Protein AF-A0A1H0K4Q8-F1 (afdb_monomer_lite)

Radius of gyration: 18.27 Å; chains: 1; bounding box: 41×39×52 Å

Organism: NCBI:txid582672

pLDDT: mean 90.67, std 7.39, range [56.47, 98.19]

Foldseek 3Di:
DPPQDDVVQPKDFQDWACPDPPDPDIQTDIDGDPSCVCVVVVQVVQQVPHDDPVRHGGNCVPPVPDPDDDDDDPLSNDHDDSVPPDDPPDDDKDWDKAFPVCVVVVVVVCVVVVWDWDPDWDDDPGIITIITD

Structure (mmCIF, N/CA/C/O backbone):
data_AF-A0A1H0K4Q8-F1
#
_entry.id   AF-A0A1H0K4Q8-F1
#
loop_
_atom_site.group_PDB
_atom_site.id
_atom_site.type_symbol
_atom_site.label_atom_id
_atom_site.label_alt_id
_atom_site.label_comp_id
_atom_site.label_asym_id
_atom_site.label_entity_id
_atom_site.label_seq_id
_atom_site.pdbx_PDB_ins_code
_atom_site.Cartn_x
_atom_site.Cartn_y
_atom_site.Cartn_z
_atom_site.occupancy
_atom_site.B_iso_or_equiv
_atom_site.auth_seq_id
_atom_site.auth_comp_id
_atom_site.auth_asym_id
_atom_site.auth_atom_id
_atom_site.pdbx_PDB_model_num
ATOM 1 N N . MET A 1 1 ? -1.255 8.454 11.448 1.00 56.47 1 MET A N 1
ATOM 2 C CA . MET A 1 1 ? -0.824 7.118 10.970 1.00 56.47 1 MET A CA 1
ATOM 3 C C . MET A 1 1 ? -1.170 5.984 11.934 1.00 56.47 1 MET A C 1
ATOM 5 O O . MET A 1 1 ? -1.361 4.869 11.464 1.00 56.47 1 MET A O 1
ATOM 9 N N . ASP A 1 2 ? -1.283 6.233 13.247 1.00 66.25 2 ASP A N 1
ATOM 10 C CA . ASP A 1 2 ? -1.738 5.211 14.207 1.00 66.25 2 ASP A CA 1
ATOM 11 C C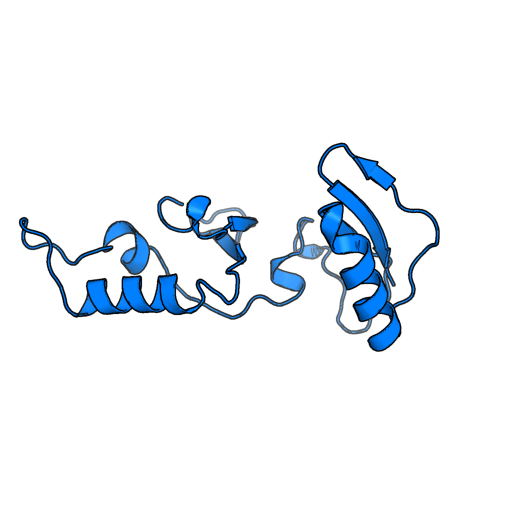 . ASP A 1 2 ? -3.036 4.520 13.760 1.00 66.25 2 ASP A C 1
ATOM 13 O O . ASP A 1 2 ? -4.051 5.176 13.533 1.00 66.25 2 ASP A O 1
ATOM 17 N N . GLY A 1 3 ? -3.008 3.187 13.688 1.00 84.38 3 GLY A N 1
ATOM 18 C CA . GLY A 1 3 ? -4.184 2.351 13.427 1.00 84.38 3 GLY A CA 1
ATOM 19 C C . GLY A 1 3 ? -4.348 1.848 11.990 1.00 84.38 3 GLY A C 1
ATOM 20 O O . GLY A 1 3 ? -5.245 1.039 11.763 1.00 84.38 3 GLY A O 1
ATOM 21 N N . LEU A 1 4 ? -3.491 2.271 11.052 1.00 91.75 4 LEU A N 1
ATOM 22 C CA . LEU A 1 4 ? -3.478 1.761 9.670 1.00 91.75 4 LEU A CA 1
ATOM 23 C C . LEU A 1 4 ? -2.590 0.518 9.477 1.00 91.75 4 LEU A C 1
ATOM 25 O O . LEU A 1 4 ? -2.758 -0.200 8.498 1.00 91.75 4 LEU A O 1
ATOM 29 N N . GLU A 1 5 ? -1.684 0.232 10.412 1.00 93.69 5 GLU A N 1
ATOM 30 C CA . GLU A 1 5 ? -0.830 -0.963 10.409 1.00 93.69 5 GLU A CA 1
ATOM 31 C C . GLU A 1 5 ? -1.271 -1.956 11.500 1.00 93.69 5 GLU A C 1
ATOM 33 O O . GLU A 1 5 ? -1.663 -1.570 12.605 1.00 93.69 5 GLU A O 1
ATOM 38 N N . ASN A 1 6 ? -1.183 -3.256 11.210 1.00 94.88 6 ASN A N 1
ATOM 39 C CA . ASN A 1 6 ? -1.384 -4.337 12.172 1.00 94.88 6 ASN A CA 1
ATOM 40 C C . ASN A 1 6 ? -0.547 -5.569 11.783 1.00 94.88 6 ASN A C 1
ATOM 42 O O . ASN A 1 6 ? -1.042 -6.488 11.123 1.00 94.88 6 ASN A O 1
ATOM 46 N N . ARG A 1 7 ? 0.717 -5.613 12.227 1.00 91.25 7 ARG A N 1
ATOM 47 C CA . ARG A 1 7 ? 1.658 -6.704 11.899 1.00 91.25 7 ARG A CA 1
ATOM 48 C C . ARG A 1 7 ? 1.160 -8.106 12.273 1.00 91.25 7 ARG A C 1
ATOM 50 O O . ARG A 1 7 ? 1.268 -8.989 11.426 1.00 91.25 7 ARG A O 1
ATOM 57 N N . PRO A 1 8 ? 0.547 -8.354 13.452 1.00 94.12 8 PRO A N 1
ATOM 58 C CA . PRO A 1 8 ? -0.003 -9.679 13.765 1.00 94.12 8 PRO A CA 1
ATOM 59 C C . PRO A 1 8 ? -1.042 -10.169 12.742 1.00 94.12 8 PRO A C 1
ATOM 61 O O . PRO A 1 8 ? -1.077 -11.351 12.386 1.00 94.12 8 PRO A O 1
ATOM 64 N N . LYS A 1 9 ? -1.873 -9.255 12.224 1.00 94.50 9 LYS A N 1
ATOM 65 C CA . LYS A 1 9 ? -2.844 -9.548 11.159 1.00 94.50 9 LYS A CA 1
ATOM 66 C C . LYS A 1 9 ? -2.242 -9.480 9.750 1.00 94.50 9 LYS A C 1
ATOM 68 O O . LYS A 1 9 ? -2.905 -9.891 8.803 1.00 94.50 9 LYS A O 1
ATOM 73 N N . GLY A 1 10 ? -0.984 -9.059 9.610 1.00 93.62 10 GLY A N 1
ATOM 74 C CA . GLY A 1 10 ? -0.283 -8.873 8.337 1.00 93.62 10 GLY A CA 1
ATOM 75 C C . GLY A 1 10 ? -0.758 -7.656 7.543 1.00 93.62 10 GLY A C 1
ATOM 76 O O . GLY A 1 10 ? -0.604 -7.647 6.328 1.00 93.62 10 GLY A O 1
ATOM 77 N N . ILE A 1 11 ? -1.388 -6.681 8.207 1.00 96.25 11 ILE A N 1
ATOM 78 C CA . ILE A 1 11 ? -1.815 -5.420 7.592 1.00 96.25 11 ILE A CA 1
ATOM 79 C C . ILE A 1 11 ? -0.657 -4.443 7.668 1.00 96.25 11 ILE A C 1
ATOM 81 O O . ILE A 1 11 ? -0.132 -4.195 8.756 1.00 96.25 11 ILE A O 1
ATOM 85 N N . GLU A 1 12 ? -0.266 -3.893 6.530 1.00 93.12 12 GLU A N 1
ATOM 86 C CA . GLU A 1 12 ? 0.993 -3.171 6.404 1.00 93.12 12 GLU A CA 1
ATOM 87 C C . GLU A 1 12 ? 0.842 -1.955 5.504 1.00 93.12 12 GLU A C 1
ATOM 89 O O . GLU A 1 12 ? 0.193 -2.012 4.462 1.00 93.12 12 GLU A O 1
ATOM 94 N N . ILE A 1 13 ? 1.481 -0.855 5.887 1.00 93.31 13 ILE A N 1
ATOM 95 C CA . ILE A 1 13 ? 1.610 0.312 5.019 1.00 93.31 13 ILE A CA 1
ATOM 96 C C . ILE A 1 13 ? 2.658 -0.018 3.954 1.00 93.31 13 ILE A C 1
ATOM 98 O O . ILE A 1 13 ? 3.776 -0.416 4.283 1.00 93.31 13 ILE A O 1
ATOM 102 N N . VAL A 1 14 ? 2.292 0.130 2.682 1.00 91.19 14 VAL A N 1
ATOM 103 C CA . VAL A 1 14 ? 3.166 -0.191 1.541 1.00 91.19 14 VAL A CA 1
ATOM 104 C C . VAL A 1 14 ? 3.613 1.041 0.763 1.00 91.19 14 VAL A C 1
ATOM 106 O O . VAL A 1 14 ? 4.665 0.997 0.135 1.00 91.19 14 VAL A O 1
ATOM 109 N N . ALA A 1 15 ? 2.862 2.139 0.840 1.00 90.31 15 ALA A N 1
ATOM 110 C CA . ALA A 1 15 ? 3.254 3.425 0.276 1.00 90.31 15 ALA A CA 1
ATOM 111 C C . ALA A 1 15 ? 2.643 4.574 1.085 1.00 90.31 15 ALA A C 1
ATOM 113 O O . ALA A 1 15 ? 1.532 4.453 1.610 1.00 90.31 15 ALA A O 1
ATOM 114 N N . VAL A 1 16 ? 3.362 5.692 1.162 1.00 90.00 16 VAL A N 1
ATOM 115 C CA . VAL A 1 16 ? 2.870 6.959 1.712 1.00 90.00 16 VAL A CA 1
ATOM 116 C C . VAL A 1 16 ? 3.320 8.062 0.771 1.00 90.00 16 VAL A C 1
ATOM 118 O O . VAL A 1 16 ? 4.513 8.183 0.507 1.00 90.00 16 VAL A O 1
ATOM 121 N N . ALA A 1 17 ? 2.377 8.856 0.275 1.00 86.19 17 ALA A N 1
ATOM 122 C CA . ALA A 1 17 ? 2.659 9.968 -0.622 1.00 86.19 17 ALA A CA 1
ATOM 123 C C . ALA A 1 17 ? 1.847 11.206 -0.211 1.00 86.19 17 ALA A C 1
ATOM 125 O O . ALA A 1 17 ? 0.672 11.073 0.144 1.00 86.19 17 ALA A O 1
ATOM 126 N N . PRO A 1 18 ? 2.429 12.416 -0.254 1.00 83.12 18 PRO A N 1
ATOM 127 C CA . PRO A 1 18 ? 1.656 13.642 -0.097 1.00 83.12 18 PRO A CA 1
ATOM 128 C C . PRO A 1 18 ? 0.704 13.817 -1.288 1.00 83.12 18 PRO A C 1
ATOM 130 O O . PRO A 1 18 ? 1.048 13.476 -2.420 1.00 83.12 18 PRO A O 1
ATOM 133 N N . ILE A 1 19 ? -0.498 14.350 -1.049 1.00 77.38 19 ILE A N 1
ATOM 134 C CA . ILE A 1 19 ? -1.442 14.653 -2.141 1.00 77.38 19 ILE A CA 1
ATOM 135 C C . ILE A 1 19 ? -1.037 15.957 -2.847 1.00 77.38 19 ILE A C 1
ATOM 137 O O . ILE A 1 19 ? -1.124 16.051 -4.069 1.00 77.38 19 ILE A O 1
ATOM 141 N N . THR A 1 20 ? -0.539 16.940 -2.092 1.00 71.50 20 THR A N 1
ATOM 142 C CA . THR A 1 20 ? 0.083 18.171 -2.606 1.00 71.50 20 THR A CA 1
ATOM 143 C C . THR A 1 20 ? 1.278 18.563 -1.730 1.00 71.50 20 THR A C 1
ATOM 145 O O . THR A 1 20 ? 1.412 18.058 -0.615 1.00 71.50 20 THR A O 1
ATOM 148 N N . GLN A 1 21 ? 2.149 19.454 -2.218 1.00 64.50 21 GLN A N 1
ATOM 149 C CA . GLN A 1 21 ? 3.374 19.850 -1.506 1.00 64.50 21 GLN A CA 1
ATOM 150 C C . GLN A 1 21 ? 3.121 20.607 -0.186 1.00 64.50 21 GLN A C 1
ATOM 152 O O . GLN A 1 21 ? 3.976 20.549 0.690 1.00 64.50 21 GLN A O 1
ATOM 157 N N . ASP A 1 22 ? 1.943 21.222 -0.012 1.00 63.41 22 ASP A N 1
ATOM 158 C CA . ASP A 1 22 ? 1.602 22.064 1.150 1.00 63.41 22 ASP A CA 1
ATOM 159 C C . ASP A 1 22 ? 0.503 21.476 2.060 1.00 63.41 22 ASP A C 1
ATOM 161 O O . ASP A 1 22 ? -0.006 22.151 2.955 1.00 63.41 22 ASP A O 1
ATOM 165 N N . THR A 1 23 ? 0.094 20.221 1.854 1.00 62.59 23 THR A N 1
ATOM 166 C CA . THR A 1 23 ? -0.997 19.616 2.639 1.00 62.59 23 THR A CA 1
ATOM 167 C C . THR A 1 23 ? -0.504 18.710 3.761 1.00 62.59 23 THR A C 1
ATOM 169 O O . THR A 1 23 ? 0.297 17.810 3.533 1.00 62.59 23 THR A O 1
ATOM 172 N N . GLU A 1 24 ? -1.118 18.845 4.941 1.00 78.94 24 GLU A N 1
ATOM 173 C CA . GLU A 1 24 ? -1.026 17.888 6.062 1.00 78.94 24 GLU A CA 1
ATOM 174 C C . GLU A 1 24 ? -1.673 16.520 5.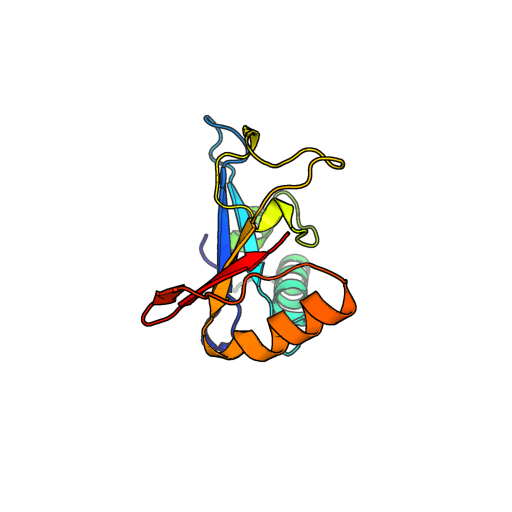728 1.00 78.94 24 GLU A C 1
ATOM 176 O O . GLU A 1 24 ? -1.505 15.530 6.441 1.00 78.94 24 GLU A O 1
ATOM 181 N N . VAL A 1 25 ? -2.411 16.446 4.614 1.00 83.81 25 VAL A N 1
ATOM 182 C CA . VAL A 1 25 ? -3.094 15.241 4.134 1.00 83.81 25 VAL A CA 1
ATOM 183 C C . VAL A 1 25 ? -2.159 14.397 3.270 1.00 83.81 25 VAL A C 1
ATOM 185 O O . VAL A 1 25 ? -1.618 14.852 2.259 1.00 83.81 25 VAL A O 1
ATOM 188 N N . VAL A 1 26 ? -2.035 13.122 3.635 1.00 89.19 26 VAL A N 1
ATOM 189 C CA . VAL A 1 26 ? -1.244 12.126 2.908 1.00 89.19 26 VAL A CA 1
ATOM 190 C C . VAL A 1 26 ? -2.132 10.998 2.397 1.00 89.19 26 VAL A C 1
ATOM 192 O O . VAL A 1 26 ? -3.035 10.531 3.092 1.00 89.19 26 VAL A O 1
ATOM 195 N N . GLN A 1 27 ? -1.840 10.506 1.196 1.00 90.62 27 GLN A N 1
ATOM 196 C CA . GLN A 1 27 ? -2.366 9.237 0.719 1.00 90.62 27 GLN A CA 1
ATOM 197 C C . GLN A 1 27 ? -1.520 8.107 1.318 1.00 90.62 27 GLN A C 1
ATOM 199 O O . GLN A 1 27 ? -0.314 8.036 1.092 1.00 90.62 27 GLN A O 1
ATOM 204 N N . THR A 1 28 ? -2.153 7.215 2.080 1.00 92.94 28 THR A N 1
ATOM 205 C CA . THR A 1 28 ? -1.510 6.009 2.625 1.00 92.94 28 THR A CA 1
ATOM 206 C C . THR A 1 28 ? -2.098 4.783 1.945 1.00 92.94 28 THR A C 1
ATOM 208 O O . THR A 1 28 ? -3.301 4.541 2.032 1.00 92.94 28 THR A O 1
ATOM 211 N N . THR A 1 29 ? -1.251 3.986 1.304 1.00 94.38 29 THR A N 1
ATOM 212 C CA . THR A 1 29 ? -1.642 2.709 0.708 1.00 94.38 29 THR A CA 1
ATOM 213 C C . THR A 1 29 ? -1.334 1.591 1.688 1.00 94.38 29 THR A C 1
ATOM 215 O O . THR A 1 29 ? -0.200 1.449 2.151 1.00 94.38 29 THR A O 1
ATOM 218 N N . VAL A 1 30 ? -2.348 0.790 2.003 1.00 95.06 30 VAL A N 1
ATOM 219 C CA . VAL A 1 30 ? -2.263 -0.287 2.990 1.00 95.06 30 VAL A CA 1
ATOM 220 C C . VAL A 1 30 ? -2.554 -1.617 2.308 1.00 95.06 30 VAL A C 1
ATOM 222 O O . VAL A 1 30 ? -3.590 -1.783 1.667 1.00 95.06 30 VAL A O 1
ATOM 225 N N . PHE A 1 31 ? -1.651 -2.579 2.462 1.00 93.88 31 PHE A N 1
ATOM 226 C CA . PHE A 1 31 ? -1.903 -3.966 2.109 1.00 93.88 31 PHE A CA 1
ATOM 227 C C . PHE A 1 31 ? -2.733 -4.633 3.207 1.00 93.88 31 PHE A C 1
ATOM 229 O O . PHE A 1 31 ? -2.358 -4.619 4.381 1.00 93.88 31 PHE A O 1
ATOM 236 N N . VAL A 1 32 ? -3.848 -5.248 2.812 1.00 95.38 32 VAL A N 1
ATOM 237 C CA . VAL A 1 32 ? -4.709 -6.035 3.698 1.00 95.38 32 VAL A CA 1
ATOM 238 C C . VAL A 1 32 ? -4.760 -7.463 3.160 1.00 95.38 32 VAL A C 1
ATOM 240 O O . VAL A 1 32 ? -5.268 -7.676 2.059 1.00 95.38 32 VAL A O 1
ATOM 243 N N . PRO A 1 33 ? -4.240 -8.459 3.895 1.00 94.81 33 PRO A N 1
ATOM 244 C CA . PRO A 1 33 ? -4.336 -9.841 3.465 1.00 94.81 33 PRO A CA 1
ATOM 245 C C . PRO A 1 33 ? -5.789 -10.309 3.554 1.00 94.81 33 PRO A C 1
ATOM 247 O O . PRO A 1 33 ? -6.525 -9.895 4.447 1.00 94.81 33 PRO A O 1
ATOM 250 N N . GLU A 1 34 ? -6.177 -11.235 2.681 1.00 94.69 34 GLU A N 1
ATOM 251 C CA . GLU A 1 34 ? -7.557 -11.732 2.566 1.00 94.69 34 GLU A CA 1
ATOM 252 C C . GLU A 1 34 ? -8.139 -12.220 3.904 1.00 94.69 34 GLU A C 1
ATOM 254 O O . GLU A 1 34 ? -9.246 -11.847 4.281 1.00 94.69 34 GLU A O 1
ATOM 259 N N . ARG A 1 35 ? -7.338 -12.932 4.712 1.00 96.25 35 ARG A N 1
ATOM 260 C CA . ARG A 1 35 ? -7.704 -13.376 6.075 1.00 96.25 35 ARG A CA 1
ATOM 261 C C . ARG A 1 35 ? -8.079 -12.246 7.049 1.00 96.25 35 ARG A C 1
ATOM 263 O O . ARG A 1 35 ? -8.569 -12.517 8.141 1.00 96.25 35 ARG A O 1
ATOM 270 N N . ALA A 1 36 ? -7.758 -11.001 6.709 1.00 97.00 36 ALA A N 1
ATOM 271 C CA . ALA A 1 36 ? -8.009 -9.806 7.501 1.00 97.00 36 ALA A CA 1
ATOM 272 C C . ALA A 1 36 ? -8.879 -8.778 6.753 1.00 97.00 36 ALA A C 1
ATOM 274 O O . ALA A 1 36 ? -8.934 -7.628 7.190 1.00 97.00 36 ALA A O 1
ATOM 275 N N . ALA A 1 37 ? -9.567 -9.171 5.672 1.00 94.19 37 ALA A N 1
ATOM 276 C CA . ALA A 1 37 ? -10.400 -8.281 4.856 1.00 94.19 37 ALA A CA 1
ATOM 277 C C . ALA A 1 37 ? -11.432 -7.491 5.685 1.00 94.19 37 ALA A C 1
ATOM 279 O O . ALA A 1 37 ? -11.604 -6.289 5.491 1.00 94.19 37 ALA A O 1
ATOM 280 N N . ASP A 1 38 ? -12.027 -8.123 6.700 1.00 96.50 38 ASP A N 1
ATOM 281 C CA . ASP A 1 38 ? -13.027 -7.488 7.567 1.00 96.50 38 ASP A CA 1
ATOM 282 C C . ASP A 1 38 ? -12.435 -6.510 8.595 1.00 96.50 38 ASP A C 1
ATOM 284 O O . ASP A 1 38 ? -13.177 -5.881 9.350 1.00 96.50 38 ASP A O 1
ATOM 288 N N . HIS A 1 39 ? -11.107 -6.365 8.680 1.00 96.56 39 HIS A N 1
ATOM 289 C CA . HIS A 1 39 ? -10.466 -5.605 9.754 1.00 96.56 39 HIS A CA 1
ATOM 290 C C . HIS A 1 39 ? -10.953 -4.156 9.833 1.00 96.56 39 HIS A C 1
ATOM 292 O O . HIS A 1 39 ? -11.378 -3.706 10.899 1.00 96.56 39 HIS A O 1
ATOM 298 N N . PHE A 1 40 ? -10.894 -3.426 8.718 1.00 95.81 40 PHE A N 1
ATOM 299 C CA . PHE A 1 40 ? -11.312 -2.026 8.686 1.00 95.81 40 PHE A CA 1
ATOM 300 C C . PHE A 1 40 ? -12.837 -1.883 8.693 1.00 95.81 40 PHE A C 1
ATOM 302 O O . PHE A 1 40 ? -13.352 -0.962 9.323 1.00 95.81 40 PHE A O 1
ATOM 309 N N . VAL A 1 41 ? -13.570 -2.844 8.120 1.00 95.94 41 VAL A N 1
ATOM 310 C CA . VAL A 1 41 ? -15.040 -2.893 8.202 1.00 95.94 41 VAL A CA 1
ATOM 311 C C . VAL A 1 41 ? -15.499 -2.983 9.660 1.00 95.94 41 VAL A C 1
ATOM 313 O O . VAL A 1 41 ? -16.371 -2.224 10.088 1.00 95.94 41 VAL A O 1
ATOM 316 N N . GLN A 1 42 ? -14.869 -3.846 10.462 1.00 97.12 42 GLN A N 1
ATOM 317 C CA . GLN A 1 42 ? -15.139 -3.960 11.898 1.00 97.12 42 GLN A CA 1
ATOM 318 C C . GLN A 1 42 ? -14.826 -2.655 12.637 1.00 97.12 42 GLN A C 1
ATOM 320 O O . GLN A 1 42 ? -15.614 -2.223 13.475 1.00 97.12 42 GLN A O 1
ATOM 325 N N . LYS A 1 43 ? -13.707 -1.996 12.311 1.00 96.38 43 LYS A N 1
ATOM 326 C CA . LYS A 1 43 ? -13.310 -0.717 12.923 1.00 96.38 43 LYS A CA 1
ATOM 327 C C . LYS A 1 43 ? -14.335 0.389 12.668 1.00 96.38 43 LYS A C 1
ATOM 329 O O . LYS A 1 43 ? -14.715 1.079 13.613 1.00 96.38 43 LYS A O 1
ATOM 334 N N . VAL A 1 44 ? -14.802 0.517 11.425 1.00 96.69 44 VAL A N 1
ATOM 335 C CA . VAL A 1 44 ? -15.835 1.487 11.027 1.00 96.69 44 VAL A CA 1
ATOM 336 C C . VAL A 1 44 ? -17.183 1.145 11.662 1.00 96.69 44 VAL A C 1
ATOM 338 O O . VAL A 1 44 ? -17.868 2.027 12.173 1.00 96.69 44 VAL A O 1
ATOM 341 N N . THR A 1 45 ? -17.549 -0.137 11.704 1.00 97.94 45 THR A N 1
ATOM 342 C CA . THR A 1 45 ? -18.798 -0.588 12.338 1.00 97.94 45 THR A CA 1
ATOM 343 C C . THR A 1 45 ? -18.814 -0.266 13.832 1.00 97.94 45 THR A C 1
ATOM 345 O O . THR A 1 45 ? -19.803 0.265 14.329 1.00 97.94 45 THR A O 1
ATOM 348 N N . GLN A 1 46 ? -17.709 -0.525 14.535 1.00 97.81 46 GLN A N 1
ATOM 349 C CA . GLN A 1 46 ? -17.543 -0.160 15.944 1.00 97.81 46 GLN A CA 1
ATOM 350 C C . GLN A 1 46 ? -17.606 1.354 16.145 1.00 97.81 46 GLN A C 1
ATOM 352 O O . GLN A 1 46 ? -18.251 1.801 17.080 1.00 97.81 46 GLN A O 1
ATOM 357 N N . TYR A 1 47 ? -16.983 2.141 15.264 1.00 97.38 47 TYR A N 1
ATOM 358 C CA . TYR A 1 47 ? -17.063 3.602 15.332 1.00 97.38 47 TYR A CA 1
ATOM 359 C C . TYR A 1 47 ? -18.494 4.120 15.204 1.00 97.38 47 TYR A C 1
ATOM 361 O O . TYR A 1 47 ? -18.883 5.034 15.919 1.00 97.38 47 TYR A O 1
ATOM 369 N N . ARG A 1 48 ? -19.298 3.513 14.329 1.00 97.25 48 ARG A N 1
ATOM 370 C CA . ARG A 1 48 ? -20.697 3.906 14.144 1.00 97.25 48 ARG A CA 1
ATOM 371 C C . ARG A 1 48 ? -21.599 3.490 15.311 1.00 97.25 48 ARG A C 1
ATOM 373 O O . ARG A 1 48 ? -22.564 4.188 15.598 1.00 97.25 48 ARG A O 1
ATOM 380 N N . ASN A 1 49 ? -21.335 2.332 15.918 1.00 98.19 49 ASN A N 1
ATOM 381 C CA . ASN A 1 49 ? -22.314 1.645 16.766 1.00 98.19 49 ASN A CA 1
ATOM 382 C C . ASN A 1 49 ? -21.916 1.534 18.247 1.00 98.19 49 ASN A C 1
ATOM 384 O O . ASN A 1 49 ? -22.755 1.155 19.061 1.00 98.19 49 ASN A O 1
ATOM 388 N N . GLU A 1 50 ? -20.654 1.775 18.605 1.00 98.00 50 GLU A N 1
ATOM 389 C CA . GLU A 1 50 ? -20.132 1.505 19.945 1.00 98.00 50 GLU A CA 1
ATOM 390 C C . GLU A 1 50 ? -19.339 2.684 20.506 1.00 98.00 50 GLU A C 1
ATOM 392 O O . GLU A 1 50 ? -18.397 3.177 19.883 1.00 98.00 50 GLU A O 1
ATOM 397 N N . ASP A 1 51 ? -19.621 3.024 21.762 1.00 97.75 51 ASP A N 1
ATOM 398 C CA . ASP A 1 51 ? -18.827 3.976 22.529 1.00 97.75 51 ASP A CA 1
ATOM 399 C C . ASP A 1 51 ? -17.811 3.282 23.444 1.00 97.75 51 ASP A C 1
ATOM 401 O O . ASP A 1 51 ? -17.938 2.131 23.881 1.00 97.75 51 ASP A O 1
ATOM 405 N N . THR A 1 52 ? -16.742 4.008 23.738 1.00 96.00 52 THR A N 1
ATOM 406 C CA . THR A 1 52 ? -15.812 3.698 24.820 1.00 96.00 52 THR A CA 1
ATOM 407 C C . THR A 1 52 ? -16.461 3.997 26.173 1.00 96.00 52 THR A C 1
ATOM 409 O O . THR A 1 52 ? -17.442 4.730 26.268 1.00 96.00 52 THR A O 1
ATOM 412 N N . LYS A 1 53 ? -15.865 3.505 27.268 1.00 94.38 53 LYS A N 1
ATOM 413 C CA . LYS A 1 53 ? -16.327 3.833 28.633 1.00 94.38 53 LYS A CA 1
ATOM 414 C C . LYS A 1 53 ? -16.358 5.342 28.922 1.00 94.38 53 LYS A C 1
ATOM 416 O O . LYS A 1 53 ? -17.089 5.766 29.804 1.00 94.38 53 LYS A O 1
ATOM 421 N N . GLY A 1 54 ? -15.558 6.130 28.200 1.00 93.31 54 GLY A N 1
ATOM 422 C CA . GLY A 1 54 ? -15.522 7.589 28.304 1.00 93.31 54 GLY A CA 1
ATOM 423 C C . GLY A 1 54 ? -16.550 8.314 27.430 1.00 93.31 54 GLY A C 1
ATOM 424 O O . GLY A 1 54 ? -16.445 9.527 27.296 1.00 93.31 54 GLY A O 1
ATOM 425 N N . GLY A 1 55 ? -17.488 7.598 26.797 1.00 95.62 55 GLY A N 1
ATOM 426 C CA . GLY A 1 55 ? -18.559 8.182 25.981 1.00 95.62 55 GLY A CA 1
ATOM 427 C C . GLY A 1 55 ? -18.130 8.673 24.596 1.00 95.62 55 GLY A C 1
ATOM 428 O O . GLY A 1 55 ? -18.909 9.332 23.921 1.00 95.62 55 GLY A O 1
ATOM 429 N N . ARG A 1 56 ? -16.893 8.386 24.170 1.00 96.44 56 ARG A N 1
ATOM 430 C CA . ARG A 1 56 ? -16.423 8.683 22.807 1.00 96.44 56 ARG A CA 1
ATOM 431 C C . ARG A 1 56 ? -16.576 7.459 21.907 1.00 96.44 56 ARG A C 1
ATOM 433 O O . ARG A 1 56 ? -16.257 6.369 22.402 1.00 96.44 56 ARG A O 1
ATOM 440 N N . PRO A 1 57 ? -16.914 7.615 20.616 1.00 97.50 57 PRO A N 1
ATOM 441 C CA . PRO A 1 57 ? -16.995 6.499 19.680 1.00 97.50 57 PRO A CA 1
ATOM 442 C C . PRO A 1 57 ? -15.707 5.671 19.627 1.00 97.50 57 PRO A C 1
ATOM 444 O O . PRO A 1 57 ? -14.587 6.197 19.661 1.00 97.50 57 PRO A O 1
ATOM 447 N N . LYS A 1 58 ? -15.825 4.346 19.523 1.00 96.94 58 LYS A N 1
ATOM 448 C CA . LYS A 1 58 ? -14.650 3.475 19.376 1.00 96.94 58 LYS A CA 1
ATOM 449 C C . LYS A 1 58 ? -13.927 3.753 18.061 1.00 96.94 58 LYS A C 1
ATOM 451 O O . LYS A 1 58 ? -14.540 3.961 17.031 1.00 96.94 58 LYS A O 1
ATOM 456 N N . ASN A 1 59 ? -12.595 3.683 18.062 1.00 95.94 59 ASN A N 1
ATOM 457 C CA . ASN A 1 59 ? -11.763 3.932 16.873 1.00 95.94 59 ASN A CA 1
ATOM 458 C C . ASN A 1 59 ? -11.901 5.347 16.263 1.00 95.94 59 ASN A C 1
ATOM 460 O O . ASN A 1 59 ? -11.450 5.548 15.137 1.00 95.94 59 ASN A O 1
ATOM 464 N N . GLU A 1 60 ? -12.441 6.328 16.999 1.00 95.75 60 GLU A N 1
ATOM 465 C CA . GLU A 1 60 ? -12.618 7.717 16.538 1.00 95.75 60 GLU A CA 1
ATOM 466 C C . GLU A 1 60 ? -11.341 8.317 15.941 1.00 95.75 60 GLU A C 1
ATOM 468 O O . GLU A 1 60 ? -11.380 8.805 14.818 1.00 95.75 60 GLU A O 1
ATOM 473 N N . LYS A 1 61 ? -10.192 8.195 16.624 1.00 94.25 61 LYS A N 1
ATOM 474 C CA . LYS A 1 61 ? -8.901 8.720 16.133 1.00 94.25 61 LYS A CA 1
ATOM 475 C C . LYS A 1 61 ? -8.549 8.220 14.727 1.00 94.25 61 LYS A C 1
ATOM 477 O O . LYS A 1 61 ? -7.970 8.968 13.952 1.00 94.25 61 LYS A O 1
ATOM 482 N N . LEU A 1 62 ? -8.871 6.962 14.415 1.00 94.50 62 LEU A N 1
ATOM 483 C CA . LEU A 1 62 ? -8.624 6.389 13.096 1.00 94.50 62 LEU A CA 1
ATOM 484 C C . LEU A 1 62 ? -9.684 6.882 12.112 1.00 94.50 62 LEU A C 1
ATOM 486 O O . LEU A 1 62 ? -9.346 7.546 11.141 1.00 94.50 62 LEU A O 1
ATOM 490 N N . VAL A 1 63 ? -10.956 6.576 12.372 1.00 95.44 63 VAL A N 1
ATOM 491 C CA . VAL A 1 63 ? -12.031 6.745 11.384 1.00 95.44 63 VAL A CA 1
ATOM 492 C C . VAL A 1 63 ? -12.304 8.219 11.091 1.00 95.44 63 VAL A C 1
ATOM 494 O O . VAL A 1 63 ? -12.429 8.577 9.928 1.00 95.44 63 VAL A O 1
ATOM 497 N N . ALA A 1 64 ? -12.300 9.087 12.105 1.00 94.31 64 ALA A N 1
ATOM 498 C CA . ALA A 1 64 ? -12.513 10.523 11.914 1.00 94.31 64 ALA A CA 1
ATOM 499 C C . ALA A 1 64 ? -11.335 11.230 11.217 1.00 94.31 64 ALA A C 1
ATOM 501 O O . ALA A 1 64 ? -11.493 12.354 10.754 1.00 94.31 64 ALA A O 1
ATOM 502 N N . SER A 1 65 ? -10.159 10.593 11.144 1.00 92.19 65 SER A N 1
ATOM 503 C CA . SER A 1 65 ? -8.998 11.143 10.429 1.00 92.19 65 SER A CA 1
ATOM 504 C C . SER A 1 65 ? -8.964 10.776 8.942 1.00 92.19 65 SER A C 1
ATOM 506 O O . SER A 1 65 ? -8.161 11.330 8.193 1.00 92.19 65 SER A O 1
ATOM 508 N N . LEU A 1 66 ? -9.810 9.835 8.507 1.00 92.62 66 LEU A N 1
ATOM 509 C CA . LEU A 1 66 ? -9.887 9.403 7.115 1.00 92.62 66 LEU A CA 1
ATOM 510 C C . LEU A 1 66 ? -10.827 10.321 6.334 1.00 92.62 66 LEU A C 1
ATOM 512 O O . LEU A 1 66 ? -11.978 10.505 6.718 1.00 92.62 66 LEU A O 1
ATOM 516 N N . GLN A 1 67 ? -10.340 10.862 5.219 1.00 91.50 67 GLN A N 1
ATOM 517 C CA . GLN A 1 67 ? -11.165 11.650 4.299 1.00 91.50 67 GLN A CA 1
ATOM 518 C C . GLN A 1 67 ? -11.876 10.773 3.264 1.00 91.50 67 GLN A C 1
ATOM 520 O O . GLN A 1 67 ? -13.057 10.968 3.003 1.00 91.50 67 GLN A O 1
ATOM 525 N N . ASP A 1 68 ? -11.158 9.808 2.687 1.00 91.31 68 ASP A N 1
ATOM 526 C CA . ASP A 1 68 ? -11.673 8.888 1.674 1.00 91.31 68 ASP A CA 1
ATOM 527 C C . ASP A 1 68 ? -10.933 7.543 1.743 1.00 91.31 68 ASP A C 1
ATOM 529 O O . ASP A 1 68 ? -9.797 7.463 2.226 1.00 91.31 68 ASP A O 1
ATOM 533 N N . VAL A 1 69 ? -11.580 6.480 1.264 1.00 92.62 69 VAL A N 1
ATOM 534 C CA . VAL A 1 69 ? -11.018 5.132 1.158 1.00 92.62 69 VAL A CA 1
ATOM 535 C C . VAL A 1 69 ? -11.414 4.534 -0.186 1.00 92.62 69 VAL A C 1
ATOM 537 O O . VAL A 1 69 ? -12.591 4.363 -0.489 1.00 92.62 69 VAL A O 1
ATOM 540 N N . ARG A 1 70 ? -10.413 4.132 -0.969 1.00 92.75 70 ARG A N 1
ATOM 541 C CA . ARG A 1 70 ? -10.592 3.536 -2.296 1.00 92.75 70 ARG A CA 1
ATOM 542 C C . ARG A 1 70 ? -9.655 2.356 -2.503 1.00 92.75 70 ARG A C 1
ATOM 544 O O . ARG A 1 70 ? -8.611 2.268 -1.856 1.00 92.75 70 ARG A O 1
ATOM 551 N N . LEU A 1 71 ? -10.013 1.465 -3.427 1.00 93.44 71 LEU A N 1
ATOM 552 C CA . LEU A 1 71 ? -9.125 0.377 -3.827 1.00 93.44 71 LEU A CA 1
ATOM 553 C C . LEU A 1 71 ? -7.853 0.954 -4.465 1.00 93.44 71 LEU A C 1
ATOM 555 O O . LEU A 1 71 ? -7.914 1.858 -5.301 1.00 93.44 71 LEU A O 1
ATOM 559 N N . ALA A 1 72 ? -6.701 0.433 -4.055 1.00 91.88 72 ALA A N 1
ATOM 560 C CA . ALA A 1 72 ? -5.412 0.869 -4.563 1.00 91.88 72 ALA A CA 1
ATOM 561 C C . ALA A 1 72 ? -5.163 0.308 -5.972 1.00 91.88 72 ALA A C 1
ATOM 563 O O . ALA A 1 72 ? -5.116 -0.905 -6.161 1.00 91.88 72 ALA A O 1
ATOM 564 N N . GLY A 1 73 ? -4.980 1.200 -6.947 1.00 90.19 73 GLY A N 1
ATOM 565 C CA . GLY A 1 73 ? -4.412 0.865 -8.255 1.00 90.19 73 GLY A CA 1
ATOM 566 C C . GLY A 1 73 ? -2.889 1.034 -8.278 1.00 90.19 73 GLY A C 1
ATOM 567 O O . GLY A 1 73 ? -2.289 1.445 -7.284 1.00 90.19 73 GLY A O 1
ATOM 568 N N . VAL A 1 74 ? -2.267 0.795 -9.436 1.00 88.56 74 VAL A N 1
ATOM 569 C CA . VAL A 1 74 ? -0.805 0.919 -9.627 1.00 88.56 74 VAL A CA 1
ATOM 570 C C . VAL A 1 74 ? -0.290 2.303 -9.217 1.00 88.56 74 VAL A C 1
ATOM 572 O O . VAL A 1 74 ? 0.715 2.407 -8.520 1.00 88.56 74 VAL A O 1
ATOM 575 N N . ARG A 1 75 ? -1.040 3.371 -9.521 1.00 89.88 75 ARG A N 1
ATOM 576 C CA . ARG A 1 75 ? -0.705 4.745 -9.109 1.00 89.88 75 ARG A CA 1
ATOM 577 C C . ARG A 1 75 ? -0.568 4.933 -7.600 1.00 89.88 75 ARG A C 1
ATOM 579 O O . ARG A 1 75 ? 0.203 5.772 -7.158 1.00 89.88 75 ARG A O 1
ATOM 586 N N . ALA A 1 76 ? -1.294 4.157 -6.798 1.00 91.00 76 ALA A N 1
ATOM 587 C CA . ALA A 1 76 ? -1.196 4.221 -5.343 1.00 91.00 76 ALA A CA 1
ATOM 588 C C . ALA A 1 76 ? 0.054 3.506 -4.793 1.00 91.00 76 ALA A C 1
ATOM 590 O O . ALA A 1 76 ? 0.369 3.661 -3.614 1.00 91.00 76 ALA A O 1
ATOM 591 N N . LEU A 1 77 ? 0.743 2.722 -5.625 1.00 90.38 77 LEU A N 1
ATOM 592 C CA . LEU A 1 77 ? 1.990 2.027 -5.303 1.00 90.38 77 LEU A CA 1
ATOM 593 C C . LEU A 1 77 ? 3.225 2.756 -5.851 1.00 90.38 77 LEU A C 1
ATOM 595 O O . LEU A 1 77 ? 4.341 2.364 -5.527 1.00 90.38 77 LEU A O 1
ATOM 599 N N . PHE A 1 78 ? 3.034 3.793 -6.669 1.00 89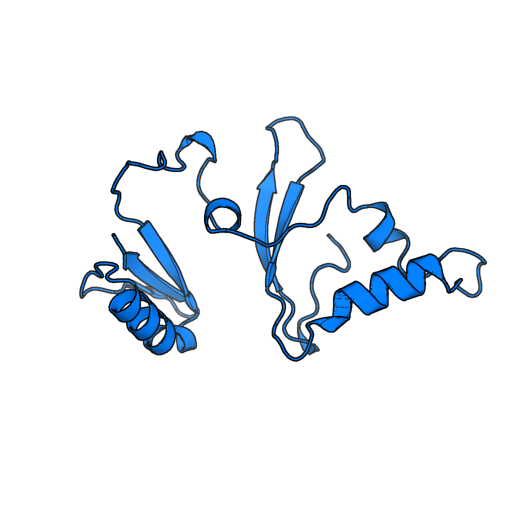.75 78 PHE A N 1
ATOM 600 C CA . PHE A 1 78 ? 4.123 4.571 -7.245 1.00 89.75 78 PHE A CA 1
ATOM 601 C C . PHE A 1 78 ? 4.817 5.405 -6.166 1.00 89.75 78 PHE A C 1
ATOM 603 O O . PHE A 1 78 ? 4.160 6.132 -5.419 1.00 89.75 78 PHE A O 1
ATOM 610 N N . THR A 1 79 ? 6.137 5.271 -6.071 1.00 87.12 79 THR A N 1
ATOM 611 C CA . THR A 1 79 ? 6.946 5.914 -5.024 1.00 87.12 79 THR A CA 1
ATOM 612 C C . THR A 1 79 ? 7.748 7.112 -5.516 1.00 87.12 79 THR A C 1
ATOM 614 O O . THR A 1 79 ? 8.251 7.869 -4.690 1.00 87.12 79 THR A O 1
ATOM 617 N N . ASP A 1 80 ? 7.864 7.287 -6.832 1.00 86.31 80 ASP A N 1
ATOM 618 C CA . ASP A 1 80 ? 8.483 8.467 -7.430 1.00 86.31 80 ASP A CA 1
ATOM 619 C C . ASP A 1 80 ? 7.542 9.679 -7.397 1.00 86.31 80 ASP A C 1
ATOM 621 O O . ASP A 1 80 ? 6.378 9.606 -6.983 1.00 86.31 80 ASP A O 1
ATOM 625 N N . ALA A 1 81 ? 8.061 10.834 -7.817 1.00 84.12 81 ALA A N 1
ATOM 626 C CA . ALA A 1 81 ? 7.276 12.056 -7.899 1.00 84.12 81 ALA A CA 1
ATOM 627 C C . ALA A 1 81 ? 6.031 11.831 -8.771 1.00 84.12 81 ALA A C 1
ATOM 629 O O . ALA A 1 81 ? 6.133 11.417 -9.915 1.00 84.12 81 ALA A O 1
ATOM 630 N N . LEU A 1 82 ? 4.836 12.165 -8.277 1.00 80.00 82 LEU A N 1
ATOM 631 C CA . LEU A 1 82 ? 3.586 11.884 -9.005 1.00 80.00 82 LEU A CA 1
ATOM 632 C C . LEU A 1 82 ? 3.507 12.514 -10.408 1.00 80.00 82 LEU A C 1
ATOM 634 O O . LEU A 1 82 ? 2.718 12.048 -11.225 1.00 80.00 82 LEU A O 1
ATOM 638 N N . GLY A 1 83 ? 4.295 13.561 -10.680 1.00 83.94 83 GLY A N 1
ATOM 639 C CA . GLY A 1 83 ? 4.420 14.168 -12.009 1.00 83.94 83 GLY A CA 1
ATOM 640 C C . GLY A 1 83 ? 5.241 13.349 -13.013 1.00 83.94 83 GLY A C 1
ATOM 641 O O . GLY A 1 83 ? 5.221 13.679 -14.190 1.00 83.94 83 GLY A O 1
ATOM 642 N N . THR A 1 84 ? 5.946 12.306 -12.568 1.00 88.00 84 THR A N 1
ATOM 643 C CA . THR A 1 84 ? 6.687 11.351 -13.412 1.00 88.00 84 THR A CA 1
ATOM 644 C C . THR A 1 84 ? 5.943 10.030 -13.581 1.00 88.00 84 THR A C 1
ATOM 646 O O . THR A 1 84 ? 6.496 9.082 -14.131 1.00 88.00 84 THR A O 1
ATOM 649 N N . PHE A 1 85 ? 4.712 9.934 -13.071 1.00 89.75 85 PHE A N 1
ATOM 650 C CA . PHE A 1 85 ? 3.858 8.792 -13.360 1.00 89.75 85 PHE A CA 1
ATOM 651 C C . PHE A 1 85 ? 3.549 8.787 -14.868 1.00 89.75 85 PHE A C 1
ATOM 653 O O . PHE A 1 85 ? 3.125 9.835 -15.365 1.00 89.75 85 PHE A O 1
ATOM 660 N N . PRO A 1 86 ? 3.761 7.666 -15.581 1.00 91.56 86 PRO A N 1
ATOM 661 C CA . PRO A 1 86 ? 3.617 7.626 -17.034 1.00 91.56 86 PRO A CA 1
ATOM 662 C C . PRO A 1 86 ? 2.184 7.928 -17.472 1.00 91.56 86 PRO A C 1
ATOM 664 O O . PRO A 1 86 ? 1.226 7.675 -16.731 1.00 91.56 86 PRO A O 1
ATOM 667 N N . ALA A 1 87 ? 2.045 8.466 -18.683 1.00 91.44 87 ALA A N 1
ATOM 668 C CA . ALA A 1 87 ? 0.738 8.590 -19.323 1.00 91.44 87 ALA A CA 1
ATOM 669 C C . ALA A 1 87 ? 0.156 7.204 -19.664 1.00 91.44 87 ALA A C 1
ATOM 671 O O . ALA A 1 87 ? 0.878 6.211 -19.725 1.00 91.44 87 ALA A O 1
ATOM 672 N N . ASP A 1 88 ? -1.159 7.130 -19.889 1.00 88.31 88 ASP A N 1
ATOM 673 C CA . ASP A 1 88 ? -1.862 5.855 -20.108 1.00 88.31 88 ASP A CA 1
ATOM 674 C C . ASP A 1 88 ? -1.365 5.083 -21.351 1.00 88.31 88 ASP A C 1
ATOM 676 O O . ASP A 1 88 ? -1.507 3.863 -21.412 1.00 88.31 88 ASP A O 1
ATOM 680 N N . ASP A 1 89 ? -0.793 5.777 -22.335 1.00 89.25 89 ASP A N 1
ATOM 681 C CA . ASP A 1 89 ? -0.259 5.241 -23.591 1.00 89.25 89 ASP A CA 1
ATOM 682 C C . ASP A 1 89 ? 1.280 5.203 -23.644 1.00 89.25 89 ASP A C 1
ATOM 684 O O . ASP A 1 89 ? 1.863 4.941 -24.698 1.00 89.25 89 ASP A O 1
ATOM 688 N N . GLU A 1 90 ? 1.951 5.449 -22.517 1.00 92.56 90 GLU A N 1
ATOM 689 C CA . GLU A 1 90 ? 3.408 5.492 -22.433 1.00 92.56 90 GLU A CA 1
ATOM 690 C C . GLU A 1 90 ? 3.988 4.169 -21.906 1.00 92.56 90 GLU A C 1
ATOM 692 O O . GLU A 1 90 ? 3.817 3.798 -20.743 1.00 92.56 90 GLU A O 1
ATOM 697 N N . GLU A 1 91 ? 4.734 3.463 -22.757 1.00 90.88 91 GLU A N 1
ATOM 698 C CA . GLU A 1 91 ? 5.469 2.257 -22.370 1.00 90.88 91 GLU A CA 1
ATOM 699 C C . GLU A 1 91 ? 6.832 2.618 -21.765 1.00 90.88 91 GLU A C 1
ATOM 701 O O . GLU A 1 91 ? 7.746 3.078 -22.457 1.00 90.88 91 GLU A O 1
ATOM 706 N N . ILE A 1 92 ? 6.993 2.365 -20.464 1.00 92.69 92 ILE A N 1
ATOM 707 C CA . ILE A 1 92 ? 8.253 2.571 -19.742 1.00 92.69 92 ILE A CA 1
ATOM 708 C C . ILE A 1 92 ? 8.630 1.342 -18.927 1.00 92.69 92 ILE A C 1
ATOM 710 O O . ILE A 1 92 ? 7.778 0.581 -18.482 1.00 92.69 92 ILE A O 1
ATOM 714 N N . TRP A 1 93 ? 9.924 1.178 -18.664 1.00 93.06 93 TRP A N 1
ATOM 715 C CA . TRP A 1 93 ? 10.382 0.166 -17.719 1.00 93.06 93 TRP A CA 1
ATOM 716 C C . TRP A 1 93 ? 10.088 0.598 -16.283 1.00 93.06 93 TRP A C 1
ATOM 718 O O . TRP A 1 93 ? 10.565 1.634 -15.825 1.00 93.06 93 TRP A O 1
ATOM 728 N N . TRP A 1 94 ? 9.377 -0.253 -15.557 1.00 93.69 94 TRP A N 1
ATOM 729 C CA . TRP A 1 94 ? 9.095 -0.115 -14.138 1.00 93.69 94 TRP A CA 1
ATOM 730 C C . TRP A 1 94 ? 10.087 -0.908 -13.305 1.00 93.69 94 TRP A C 1
ATOM 732 O O . TRP A 1 94 ? 10.320 -2.093 -13.550 1.00 93.69 94 TRP A O 1
ATOM 742 N N . GLU A 1 95 ? 10.598 -0.286 -12.247 1.00 93.94 95 GLU A N 1
ATOM 743 C CA . GLU A 1 95 ? 11.227 -1.010 -11.149 1.00 93.94 95 GLU A CA 1
ATOM 744 C C . GLU A 1 95 ? 10.145 -1.553 -10.216 1.00 93.94 95 GLU A C 1
ATOM 746 O O . GLU A 1 95 ? 9.518 -0.816 -9.455 1.00 93.94 95 GLU A O 1
ATOM 751 N N . VAL A 1 96 ? 9.921 -2.865 -10.253 1.00 93.12 96 VAL A N 1
ATOM 752 C CA . VAL A 1 96 ? 8.955 -3.516 -9.370 1.00 93.12 96 VAL A CA 1
ATOM 753 C C . VAL A 1 96 ? 9.675 -4.068 -8.151 1.00 93.12 96 VAL A C 1
ATOM 755 O O . VAL A 1 96 ? 10.422 -5.046 -8.222 1.00 93.12 96 VAL A O 1
ATOM 758 N N . TRP A 1 97 ? 9.413 -3.437 -7.011 1.00 92.12 97 TRP A N 1
ATOM 759 C CA . TRP A 1 97 ? 9.972 -3.809 -5.720 1.00 92.12 97 TRP A CA 1
ATOM 760 C C . TRP A 1 97 ? 9.087 -4.858 -5.053 1.00 92.12 97 TRP A C 1
ATOM 762 O O . TRP A 1 97 ? 7.986 -4.571 -4.584 1.00 92.12 97 TRP A O 1
ATOM 772 N N . ILE A 1 98 ? 9.579 -6.088 -4.982 1.00 89.69 98 ILE A N 1
ATOM 773 C CA . ILE A 1 98 ? 8.857 -7.220 -4.405 1.00 89.69 98 ILE A CA 1
ATOM 774 C C . ILE A 1 98 ? 9.576 -7.759 -3.172 1.00 89.69 98 ILE A C 1
ATOM 776 O O . ILE A 1 98 ? 10.795 -7.670 -3.034 1.00 89.69 98 ILE A O 1
ATOM 780 N N . ARG A 1 99 ? 8.817 -8.370 -2.265 1.00 87.25 99 ARG A N 1
ATOM 781 C CA . ARG A 1 99 ? 9.398 -9.186 -1.191 1.00 87.25 99 ARG A CA 1
ATOM 782 C C . ARG A 1 99 ? 9.915 -10.489 -1.782 1.00 87.25 99 ARG A C 1
ATOM 784 O O . ARG A 1 99 ? 9.292 -11.032 -2.697 1.00 87.25 99 ARG A O 1
ATOM 791 N N . GLY A 1 100 ? 11.049 -10.975 -1.280 1.00 74.44 100 GLY A N 1
ATOM 792 C CA . GLY A 1 100 ? 11.777 -12.088 -1.904 1.00 74.44 100 GLY A CA 1
ATOM 793 C C . GLY A 1 100 ? 10.934 -13.354 -2.114 1.00 74.44 100 GLY A C 1
ATOM 794 O O . GLY A 1 100 ? 11.038 -14.003 -3.152 1.00 74.44 100 GLY A O 1
ATOM 795 N N . ASP A 1 101 ? 10.022 -13.657 -1.190 1.00 83.81 101 ASP A N 1
ATOM 796 C CA . ASP A 1 101 ? 9.109 -14.807 -1.251 1.00 83.81 101 ASP A CA 1
ATOM 797 C C . ASP A 1 101 ? 8.008 -14.679 -2.324 1.00 83.81 101 ASP A C 1
ATOM 799 O O . ASP A 1 101 ? 7.340 -15.659 -2.664 1.00 83.81 101 ASP A O 1
ATOM 803 N N . ARG A 1 102 ? 7.800 -13.483 -2.890 1.00 88.31 102 ARG A N 1
ATOM 804 C CA . ARG A 1 102 ? 6.730 -13.203 -3.861 1.00 88.31 102 ARG A CA 1
ATOM 805 C C . ARG A 1 102 ? 7.160 -13.284 -5.322 1.00 88.31 102 ARG A C 1
ATOM 807 O O . ARG A 1 102 ? 6.270 -13.304 -6.175 1.00 88.31 102 ARG A O 1
ATOM 814 N N . LYS A 1 103 ? 8.456 -13.424 -5.630 1.00 88.88 103 LYS A N 1
ATOM 815 C CA . LYS A 1 103 ? 8.969 -13.502 -7.016 1.00 88.88 103 LYS A CA 1
ATOM 816 C C . LYS A 1 103 ? 8.237 -14.527 -7.892 1.00 88.88 103 LYS A C 1
ATOM 818 O O . LYS A 1 103 ? 7.724 -14.121 -8.932 1.00 88.88 103 LYS A O 1
ATOM 823 N N . PRO A 1 104 ? 8.065 -15.801 -7.485 1.00 91.69 104 PRO A N 1
ATOM 824 C CA . PRO A 1 104 ? 7.422 -16.788 -8.357 1.00 91.69 104 PRO A CA 1
ATOM 825 C C . PRO A 1 104 ? 5.953 -16.457 -8.660 1.00 91.69 104 PRO A C 1
ATOM 827 O O . PRO A 1 104 ? 5.431 -16.783 -9.726 1.00 91.69 104 PRO A O 1
ATOM 830 N N . ASN A 1 105 ? 5.267 -15.809 -7.712 1.00 92.81 105 ASN A N 1
ATOM 831 C CA . ASN A 1 105 ? 3.886 -15.370 -7.897 1.00 92.81 105 ASN A CA 1
ATOM 832 C C . ASN A 1 105 ? 3.809 -14.169 -8.842 1.00 92.81 105 ASN A C 1
ATOM 834 O O . ASN A 1 105 ? 2.926 -14.143 -9.697 1.00 92.81 105 ASN A O 1
ATOM 838 N N . PHE A 1 106 ? 4.742 -13.223 -8.714 1.00 92.44 106 PHE A N 1
ATOM 839 C CA . PHE A 1 106 ? 4.843 -12.069 -9.599 1.00 92.44 106 PHE A CA 1
ATOM 840 C C . PHE A 1 106 ? 5.148 -12.488 -11.042 1.00 92.44 106 PHE A C 1
ATOM 842 O O . PHE A 1 106 ? 4.398 -12.130 -11.941 1.00 92.44 106 PHE A O 1
ATOM 849 N N . GLU A 1 107 ? 6.149 -13.341 -11.270 1.00 92.94 107 GLU A N 1
ATOM 850 C CA . GLU A 1 107 ? 6.493 -13.835 -12.615 1.00 92.94 107 GLU A CA 1
ATOM 851 C C . GLU A 1 107 ? 5.339 -14.594 -13.274 1.00 92.94 107 GLU A C 1
ATOM 853 O O . GLU A 1 107 ? 5.104 -14.485 -14.477 1.00 92.94 107 GLU A O 1
ATOM 858 N N . ARG A 1 108 ? 4.584 -15.371 -12.488 1.00 95.38 108 ARG A N 1
ATOM 859 C CA . ARG A 1 108 ? 3.387 -16.055 -12.986 1.00 95.38 108 ARG A CA 1
ATOM 860 C C . ARG A 1 108 ? 2.295 -15.063 -13.391 1.00 95.38 108 ARG A C 1
ATOM 862 O O . ARG A 1 108 ? 1.638 -15.298 -14.401 1.00 95.38 108 ARG A O 1
ATOM 869 N N . ALA A 1 109 ? 2.095 -13.995 -12.620 1.00 94.56 109 ALA A N 1
ATOM 870 C CA . ALA A 1 109 ? 1.136 -12.946 -12.952 1.00 94.56 109 ALA A CA 1
ATOM 871 C C . ALA A 1 109 ? 1.572 -12.162 -14.198 1.00 94.56 109 ALA A C 1
ATOM 873 O O . ALA A 1 109 ? 0.772 -12.031 -15.118 1.00 94.56 109 ALA A O 1
ATOM 874 N N . ALA A 1 110 ? 2.840 -11.745 -14.267 1.00 95.25 110 ALA A N 1
ATOM 875 C CA . ALA A 1 110 ? 3.410 -11.033 -15.408 1.00 95.25 110 ALA A CA 1
ATOM 876 C C . ALA A 1 110 ? 3.250 -11.828 -16.710 1.00 95.25 110 ALA A C 1
ATOM 878 O O . ALA A 1 110 ? 2.687 -11.314 -17.667 1.00 95.25 110 ALA A O 1
ATOM 879 N N . ARG A 1 111 ? 3.598 -13.125 -16.711 1.00 95.94 111 ARG A N 1
ATOM 880 C CA . ARG A 1 111 ? 3.388 -13.996 -17.882 1.00 95.94 111 ARG A CA 1
ATOM 881 C C . ARG A 1 111 ? 1.927 -14.094 -18.315 1.00 95.94 111 ARG A C 1
ATOM 883 O O . ARG A 1 111 ? 1.656 -14.160 -19.504 1.00 95.94 111 ARG A O 1
ATOM 890 N N . ARG A 1 112 ? 0.986 -14.146 -17.366 1.00 97.19 112 ARG A N 1
ATOM 891 C CA . ARG A 1 112 ? -0.452 -14.230 -17.672 1.00 97.19 112 ARG A CA 1
ATOM 892 C C . ARG A 1 112 ? -1.002 -12.921 -18.244 1.00 97.19 112 ARG A C 1
ATOM 894 O O . ARG A 1 112 ? -1.987 -12.960 -18.970 1.00 97.19 112 ARG A O 1
ATOM 901 N N . LEU A 1 113 ? -0.408 -11.798 -17.856 1.00 94.69 113 LEU A N 1
ATOM 902 C CA . LEU A 1 113 ? -0.782 -10.456 -18.293 1.00 94.69 113 LEU A CA 1
ATOM 903 C C . LEU A 1 113 ? 0.075 -9.959 -19.466 1.00 94.69 113 LEU A C 1
AT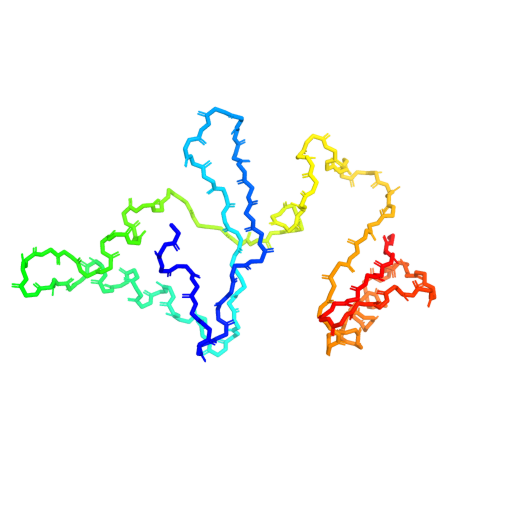OM 905 O O . LEU A 1 113 ? -0.061 -8.805 -19.839 1.00 94.69 113 LEU A O 1
ATOM 909 N N . GLU A 1 114 ? 0.949 -10.813 -20.013 1.00 95.56 114 GLU A N 1
ATOM 910 C CA . GLU A 1 114 ? 1.865 -10.491 -21.117 1.00 95.56 114 GLU A CA 1
ATOM 911 C C . GLU A 1 114 ? 2.814 -9.311 -20.824 1.00 95.56 114 GLU A C 1
ATOM 913 O O . GLU A 1 114 ? 3.311 -8.664 -21.737 1.00 95.56 114 GLU A O 1
ATOM 918 N N . ILE A 1 115 ? 3.126 -9.083 -19.544 1.00 94.81 115 ILE A N 1
ATOM 919 C CA . ILE A 1 115 ? 4.094 -8.071 -19.095 1.00 94.81 115 ILE A CA 1
ATOM 920 C C . ILE A 1 115 ? 5.508 -8.607 -19.324 1.00 94.81 115 ILE A C 1
ATOM 922 O O . ILE A 1 115 ? 5.859 -9.695 -18.841 1.00 94.81 115 ILE A O 1
ATOM 926 N N . ALA A 1 116 ? 6.336 -7.838 -20.026 1.00 95.69 116 ALA A N 1
ATOM 927 C CA . ALA A 1 116 ? 7.698 -8.230 -20.340 1.00 95.69 116 ALA A CA 1
ATOM 928 C C . ALA A 1 116 ? 8.601 -8.022 -19.119 1.00 95.69 116 ALA A C 1
ATOM 930 O O . ALA A 1 116 ? 8.687 -6.933 -18.562 1.00 95.69 116 ALA A O 1
ATOM 931 N N . LEU A 1 117 ? 9.311 -9.070 -18.696 1.00 96.00 117 LEU A N 1
ATOM 932 C CA . LEU A 1 117 ? 10.270 -8.999 -17.591 1.00 96.00 117 LEU A CA 1
ATOM 933 C C . LEU A 1 117 ? 11.697 -9.127 -18.119 1.00 96.00 117 LEU A C 1
ATOM 935 O O . LEU A 1 117 ? 11.953 -9.928 -19.018 1.00 96.00 117 LEU A O 1
ATOM 939 N N . LYS A 1 118 ? 12.647 -8.400 -17.524 1.00 93.88 118 LYS A N 1
ATOM 940 C CA . LYS A 1 118 ? 14.073 -8.688 -17.747 1.00 93.88 118 LYS A CA 1
ATOM 941 C C . LYS A 1 118 ? 14.528 -9.871 -16.897 1.00 93.88 118 LYS A C 1
ATOM 943 O O . LYS A 1 118 ? 14.133 -10.005 -15.743 1.00 93.88 118 LYS A O 1
ATOM 948 N N . ASP A 1 119 ? 15.445 -10.666 -17.449 1.00 82.62 119 ASP A N 1
ATOM 949 C CA . ASP A 1 119 ? 16.004 -11.854 -16.783 1.00 82.62 119 ASP A CA 1
ATOM 950 C C . ASP A 1 119 ? 16.777 -11.527 -15.495 1.00 82.62 119 ASP A C 1
ATOM 952 O O . ASP A 1 119 ? 16.893 -12.355 -14.590 1.00 82.62 119 ASP A O 1
ATOM 956 N N . HIS A 1 120 ? 17.320 -10.311 -15.410 1.00 84.12 120 HIS A N 1
ATOM 957 C CA . HIS A 1 120 ? 18.134 -9.873 -14.285 1.00 84.12 120 HIS A CA 1
ATOM 958 C C . HIS A 1 120 ? 17.259 -9.233 -13.207 1.00 84.12 120 HIS A C 1
ATOM 960 O O . HIS A 1 120 ? 16.590 -8.229 -13.447 1.00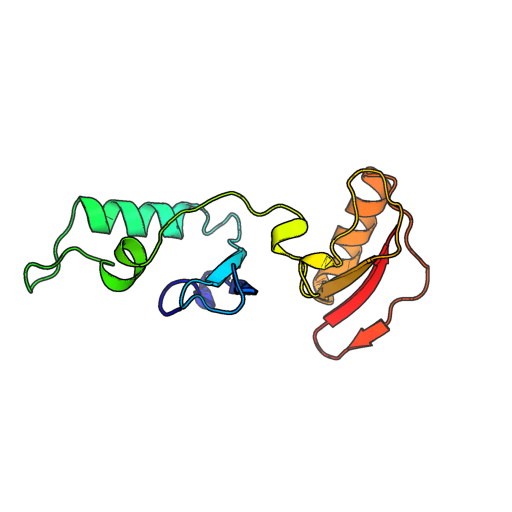 84.12 120 HIS A O 1
ATOM 966 N N . ALA A 1 121 ? 17.326 -9.796 -12.002 1.00 85.31 121 ALA A N 1
ATOM 967 C CA . ALA A 1 121 ? 16.724 -9.235 -10.803 1.00 85.31 121 ALA A CA 1
ATOM 968 C C . ALA A 1 121 ? 17.816 -8.804 -9.819 1.00 85.31 121 ALA A C 1
ATOM 970 O O . ALA A 1 121 ? 18.789 -9.532 -9.607 1.00 85.31 121 ALA A O 1
ATOM 971 N N . LEU A 1 122 ? 17.643 -7.641 -9.194 1.00 87.56 122 LEU A N 1
ATOM 972 C CA . LEU A 1 122 ? 18.558 -7.150 -8.169 1.00 87.56 122 LEU A CA 1
ATOM 973 C C . LEU A 1 122 ? 18.068 -7.607 -6.793 1.00 87.56 122 LEU A C 1
ATOM 975 O O . LEU A 1 122 ? 16.951 -7.286 -6.388 1.00 87.56 122 LEU A O 1
ATOM 979 N N . GLY A 1 123 ? 18.887 -8.383 -6.083 1.00 86.12 123 GLY A N 1
ATOM 980 C CA . GLY A 1 123 ? 18.568 -8.889 -4.749 1.00 86.12 123 GLY A CA 1
ATOM 981 C C . GLY A 1 123 ? 19.084 -7.979 -3.635 1.00 86.12 123 GLY A C 1
ATOM 982 O O . GLY A 1 123 ? 20.256 -7.614 -3.616 1.00 86.12 123 GLY A O 1
ATOM 983 N N . PHE A 1 124 ? 18.220 -7.683 -2.672 1.00 87.75 124 PHE A N 1
ATOM 984 C CA . PHE A 1 124 ? 18.522 -7.054 -1.387 1.00 87.75 124 PHE A CA 1
ATOM 985 C C . PHE A 1 124 ? 18.137 -8.022 -0.252 1.00 87.75 124 PHE A C 1
ATOM 987 O O . PHE A 1 124 ? 17.369 -8.954 -0.493 1.00 87.75 124 PHE A O 1
ATOM 994 N N . PRO A 1 125 ? 18.602 -7.817 0.997 1.00 84.38 125 PRO A N 1
ATOM 995 C CA . PRO A 1 125 ? 18.323 -8.749 2.096 1.00 84.38 125 PRO A CA 1
ATOM 996 C C . PRO A 1 125 ? 16.835 -9.073 2.309 1.00 84.38 125 PRO A C 1
ATOM 998 O O . PRO A 1 125 ? 16.494 -10.213 2.604 1.00 84.38 125 PRO A O 1
ATOM 1001 N N . GLU A 1 126 ? 15.943 -8.095 2.118 1.00 84.75 126 GLU A N 1
ATOM 1002 C CA . GLU A 1 126 ? 14.494 -8.262 2.335 1.00 84.75 126 GLU A CA 1
ATOM 1003 C C . GLU A 1 126 ? 13.653 -8.114 1.056 1.00 84.75 126 GLU A C 1
ATOM 1005 O O . GLU A 1 126 ? 12.447 -8.382 1.053 1.00 84.75 126 GLU A O 1
ATOM 1010 N N . ARG A 1 127 ? 14.262 -7.648 -0.038 1.00 89.38 127 ARG A N 1
ATOM 1011 C CA . ARG A 1 127 ? 13.551 -7.222 -1.248 1.00 89.38 127 ARG A CA 1
ATOM 1012 C C . ARG A 1 127 ? 14.276 -7.662 -2.504 1.00 89.38 127 ARG A C 1
ATOM 1014 O O . ARG A 1 127 ? 15.471 -7.918 -2.497 1.00 89.38 127 ARG A O 1
ATOM 1021 N N . MET A 1 128 ? 13.544 -7.697 -3.598 1.00 91.50 128 MET A N 1
ATOM 1022 C CA . MET A 1 128 ? 14.087 -7.875 -4.929 1.00 91.50 128 MET A CA 1
ATOM 1023 C C . MET A 1 128 ? 13.476 -6.832 -5.853 1.00 91.50 128 MET A C 1
ATOM 1025 O O . MET A 1 128 ? 12.302 -6.495 -5.709 1.00 91.50 128 MET A O 1
ATOM 1029 N N . VAL A 1 129 ? 14.275 -6.336 -6.788 1.00 93.44 129 VAL A N 1
ATOM 1030 C CA . VAL A 1 129 ? 13.825 -5.422 -7.836 1.00 93.44 129 VAL A CA 1
ATOM 1031 C C . VAL A 1 129 ? 13.868 -6.159 -9.164 1.00 93.44 129 VAL A C 1
ATOM 1033 O O . VAL A 1 129 ? 14.882 -6.774 -9.504 1.00 93.44 129 VAL A O 1
ATOM 1036 N N . ILE A 1 130 ? 12.754 -6.125 -9.889 1.00 94.56 130 ILE A N 1
ATOM 1037 C CA . ILE A 1 130 ? 12.609 -6.709 -11.224 1.00 94.56 130 ILE A CA 1
ATOM 1038 C C . ILE A 1 130 ? 12.145 -5.606 -12.164 1.00 94.56 130 ILE A C 1
ATOM 1040 O O . ILE A 1 130 ? 11.237 -4.853 -11.820 1.00 94.56 130 ILE A O 1
ATOM 1044 N N . LEU A 1 131 ? 12.758 -5.528 -13.343 1.00 95.69 131 LEU A N 1
ATOM 1045 C CA . LEU A 1 131 ? 12.311 -4.617 -14.388 1.00 95.69 131 LEU A CA 1
ATOM 1046 C C . LEU A 1 131 ? 11.160 -5.248 -15.173 1.00 95.69 131 LEU A C 1
ATOM 1048 O O . LEU A 1 131 ? 11.308 -6.366 -15.677 1.00 95.69 131 LEU A O 1
ATOM 1052 N N . ALA A 1 132 ? 10.047 -4.522 -15.260 1.00 94.44 132 ALA A N 1
ATOM 1053 C CA . ALA A 1 132 ? 8.835 -4.903 -15.980 1.00 94.44 132 ALA A CA 1
ATOM 1054 C C . ALA A 1 132 ? 8.443 -3.818 -16.996 1.00 94.44 132 ALA A C 1
ATOM 1056 O O . ALA A 1 132 ? 8.569 -2.638 -16.677 1.00 94.44 132 ALA A O 1
ATOM 1057 N N . LEU A 1 133 ? 8.000 -4.210 -18.188 1.00 92.25 133 LEU A N 1
ATOM 1058 C CA . LEU A 1 133 ? 7.479 -3.342 -19.247 1.00 92.25 133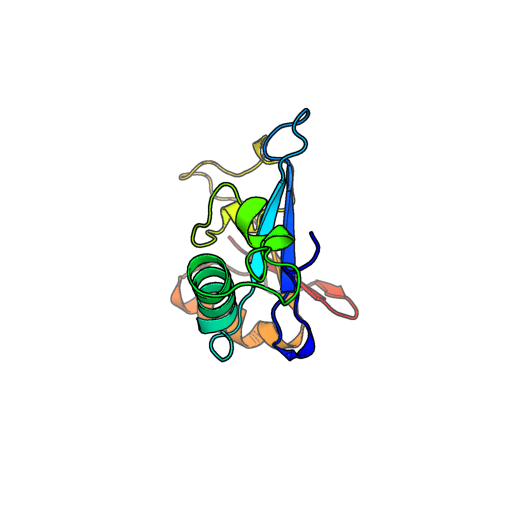 LEU A CA 1
ATOM 1059 C C . LEU A 1 133 ? 6.065 -3.803 -19.602 1.00 92.25 133 LEU A C 1
ATOM 1061 O O . LEU A 1 133 ? 5.911 -5.021 -19.871 1.00 92.25 133 LEU A O 1
#

Sequence (133 aa):
MDGLENRPKGIEIVAVAPITQDTEVVQTTVFVPERAADHFVQKVTQYRNEDTKGGRPKNEKLVASLQDVRLAGVRALFTDALGTFPADDEEIWWEVWIRGDRKPNFERAARRLEIALKDHALGFPERMVILAL

Secondary structure (DSSP, 8-state):
-TTS-BGGGTBEEEEEEESSTT-S-EEEEEE--GGGTHHHHHHHHHHHH-B-TTSSBTTHHHHTT-S------GGGT--S-GGGSPPTT----EEEEEEGGGHHHHHHHHHHTT--EEEEEEE-SSEEEEEE-